Protein AF-A0A432ZY87-F1 (afdb_monomer_lite)

Secondary structure (DSSP, 8-state):
--HHHHHHHTTS--STTHHHHHHHHHHHHHHHHHHTT-HHHHHHHIIIIIGGGGGG-SSTTHHHHHHHTTT-SSGGGSGGGTT---HHHHHHHHHHHHHHHHHHHHTTS-------TTHHHHHHHHHHHHHHHT-S----S------

pLDDT: mean 89.43, std 11.27, range [55.34, 97.69]

Organism: NCBI:txid994334

Sequence (147 aa):
GDWPEVEKLCTKPLVKNHKSFLYAVYKQQYLEYVEHREVQKAFTFLNKRLKPLENLQPTPNEFKDLCYLLTAKSVHDAPSFKNWEGVQPAREKLVEQFQNMLDFESADKSGPVYVPPHRLLTLLRQAVAYQVELSRYHPRVAPVVST

Radius of gyration: 26.36 Å; chains: 1; bounding box: 53×36×77 Å

Structure (mmCIF, N/CA/C/O backbone):
data_AF-A0A432ZY87-F1
#
_entry.id   AF-A0A432ZY87-F1
#
loop_
_atom_site.group_PDB
_atom_site.id
_atom_site.type_symbol
_atom_site.label_atom_id
_atom_site.label_alt_id
_atom_site.label_comp_id
_atom_site.label_asym_id
_atom_site.label_entity_id
_atom_site.label_seq_id
_atom_site.pdbx_PDB_ins_code
_atom_site.Cartn_x
_atom_site.Cartn_y
_atom_site.Cartn_z
_atom_site.occupancy
_atom_site.B_iso_or_equiv
_atom_site.auth_seq_id
_atom_site.auth_comp_id
_atom_site.auth_asym_id
_atom_site.auth_atom_id
_atom_site.pdbx_PDB_model_num
ATOM 1 N N . GLY A 1 1 ? -6.418 -2.900 -6.952 1.00 81.44 1 GLY A N 1
ATOM 2 C CA . GLY A 1 1 ? -6.791 -3.787 -5.835 1.00 81.44 1 GLY A CA 1
ATOM 3 C C . GLY A 1 1 ? -6.378 -5.237 -6.036 1.00 81.44 1 GLY A C 1
ATOM 4 O O . GLY A 1 1 ? -6.842 -6.069 -5.272 1.00 81.44 1 GLY A O 1
ATOM 5 N N . ASP A 1 2 ? -5.516 -5.559 -7.009 1.00 92.81 2 ASP A N 1
ATOM 6 C CA . ASP A 1 2 ? -4.891 -6.885 -7.102 1.00 92.81 2 ASP A CA 1
ATOM 7 C C . ASP A 1 2 ? -3.730 -6.965 -6.096 1.00 92.81 2 ASP A C 1
ATOM 9 O O . ASP A 1 2 ? -2.563 -6.749 -6.421 1.00 92.81 2 ASP A O 1
ATOM 13 N N . TRP A 1 3 ? -4.080 -7.152 -4.822 1.00 93.75 3 TRP A N 1
ATOM 14 C CA . TRP A 1 3 ? -3.116 -7.183 -3.724 1.00 93.75 3 TRP A CA 1
ATOM 15 C C . TRP A 1 3 ? -2.063 -8.298 -3.835 1.00 93.75 3 TRP A C 1
ATOM 17 O O . TRP A 1 3 ? -0.913 -8.022 -3.493 1.00 93.75 3 TRP A O 1
ATOM 27 N N . PRO A 1 4 ? -2.382 -9.512 -4.333 1.00 93.69 4 PRO A N 1
ATOM 28 C CA . PRO A 1 4 ? -1.368 -10.527 -4.616 1.00 93.69 4 PRO A CA 1
ATOM 29 C C . PRO A 1 4 ? -0.280 -10.051 -5.583 1.00 93.69 4 PRO A C 1
ATOM 31 O O . PRO A 1 4 ? 0.899 -10.320 -5.356 1.00 93.69 4 PRO A O 1
ATOM 34 N N . GLU A 1 5 ? -0.642 -9.330 -6.647 1.00 93.38 5 GLU A N 1
ATOM 35 C CA . GLU A 1 5 ? 0.350 -8.795 -7.583 1.00 93.38 5 GLU A CA 1
ATOM 36 C C . GLU A 1 5 ? 1.167 -7.656 -6.960 1.00 93.38 5 GLU A C 1
ATOM 38 O O . GLU A 1 5 ? 2.392 -7.623 -7.089 1.00 93.38 5 GLU A O 1
ATOM 43 N N . VAL A 1 6 ? 0.516 -6.774 -6.192 1.00 92.06 6 VAL A N 1
ATOM 44 C CA . VAL A 1 6 ? 1.211 -5.724 -5.429 1.00 92.06 6 VAL A CA 1
ATOM 45 C C . VAL A 1 6 ? 2.229 -6.333 -4.462 1.00 92.06 6 VAL A C 1
ATOM 47 O O . VAL A 1 6 ? 3.358 -5.857 -4.391 1.00 92.06 6 VAL A O 1
ATOM 50 N N . GLU A 1 7 ? 1.886 -7.419 -3.766 1.00 91.00 7 GLU A N 1
ATOM 51 C CA . GLU A 1 7 ? 2.803 -8.091 -2.841 1.00 91.00 7 GLU A CA 1
ATOM 52 C C . GLU A 1 7 ? 4.056 -8.623 -3.550 1.00 91.00 7 GLU A C 1
ATOM 54 O O . GLU A 1 7 ? 5.164 -8.468 -3.029 1.00 91.00 7 GLU A O 1
ATOM 59 N N . LYS A 1 8 ? 3.915 -9.177 -4.762 1.00 92.31 8 LYS A N 1
ATOM 60 C CA . LYS A 1 8 ? 5.069 -9.600 -5.571 1.00 92.31 8 LYS A CA 1
ATOM 61 C C . LYS A 1 8 ? 5.958 -8.413 -5.930 1.00 92.31 8 LYS A C 1
ATOM 63 O O . LYS A 1 8 ? 7.180 -8.514 -5.805 1.00 92.31 8 LYS A O 1
ATOM 68 N N . LEU A 1 9 ? 5.369 -7.289 -6.335 1.00 88.44 9 LEU A N 1
ATOM 69 C CA . LEU A 1 9 ? 6.108 -6.067 -6.668 1.00 88.44 9 LEU A CA 1
ATOM 70 C C . LEU A 1 9 ? 6.830 -5.485 -5.442 1.00 88.44 9 LEU A C 1
ATOM 72 O O . LEU A 1 9 ? 7.977 -5.055 -5.548 1.00 88.44 9 LEU A O 1
ATOM 76 N N . CYS A 1 10 ? 6.205 -5.557 -4.265 1.00 89.06 10 CYS A N 1
ATOM 77 C CA . CYS A 1 10 ? 6.764 -5.107 -2.991 1.00 89.06 10 CYS A CA 1
ATOM 78 C C . CYS A 1 10 ? 7.990 -5.907 -2.515 1.00 89.06 10 CYS A C 1
ATOM 80 O O . CYS A 1 10 ? 8.660 -5.462 -1.588 1.00 89.06 10 CYS A O 1
ATOM 82 N N . THR A 1 11 ? 8.314 -7.058 -3.119 1.00 88.88 11 THR A N 1
ATOM 83 C CA . THR A 1 11 ? 9.525 -7.830 -2.761 1.00 88.88 11 THR A CA 1
ATOM 84 C C . THR A 1 11 ? 10.827 -7.131 -3.151 1.00 88.88 11 THR A C 1
ATOM 86 O O . THR A 1 11 ? 11.888 -7.468 -2.623 1.00 88.88 11 THR A O 1
ATOM 89 N N . LYS A 1 12 ? 10.764 -6.162 -4.071 1.00 87.75 12 LYS A N 1
ATOM 90 C CA . LYS A 1 12 ? 11.916 -5.394 -4.546 1.00 87.75 12 LYS A CA 1
ATOM 91 C C . LYS A 1 12 ? 11.729 -3.911 -4.217 1.00 87.75 12 LYS A C 1
ATOM 93 O O . LYS A 1 12 ? 10.606 -3.409 -4.272 1.00 87.75 12 LYS A O 1
ATOM 98 N N . PRO A 1 13 ? 12.814 -3.179 -3.917 1.00 85.75 13 PRO A N 1
ATOM 99 C CA . PRO A 1 13 ? 12.734 -1.739 -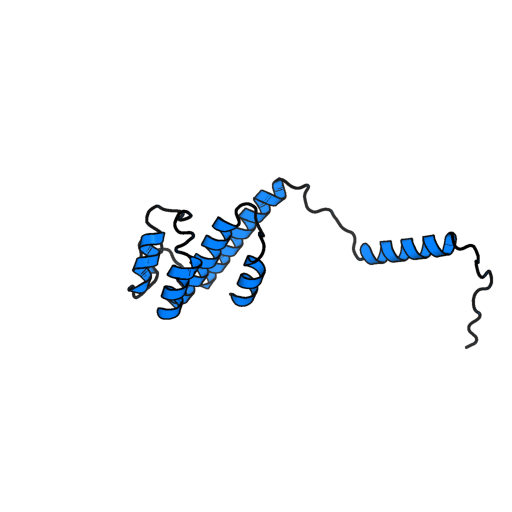3.736 1.00 85.75 13 PRO A CA 1
ATOM 100 C C . PRO A 1 13 ? 12.380 -1.065 -5.067 1.00 85.75 13 PRO A C 1
ATOM 102 O O . PRO A 1 13 ? 13.197 -1.016 -5.982 1.00 85.75 13 PRO A O 1
ATOM 105 N N . LEU A 1 14 ? 11.144 -0.571 -5.166 1.00 81.81 14 LEU A N 1
ATOM 106 C CA . LEU A 1 14 ? 10.642 0.180 -6.326 1.00 81.81 14 LEU A CA 1
ATOM 107 C C . LEU A 1 14 ? 10.995 1.669 -6.264 1.00 81.81 14 LEU A C 1
ATOM 109 O O . LEU A 1 14 ? 11.080 2.316 -7.300 1.00 81.81 14 LEU A O 1
ATOM 113 N N . VAL A 1 15 ? 11.186 2.181 -5.047 1.00 85.69 15 VAL A N 1
ATOM 114 C CA . VAL A 1 15 ? 11.496 3.579 -4.739 1.00 85.69 15 VAL A CA 1
ATOM 115 C C . VAL A 1 15 ? 12.584 3.642 -3.656 1.00 85.69 15 VAL A C 1
ATOM 117 O O . VAL A 1 15 ? 12.655 2.754 -2.802 1.00 85.69 15 VAL A O 1
ATOM 120 N N . LYS A 1 16 ? 13.419 4.686 -3.651 1.00 83.38 16 LYS A N 1
ATOM 121 C CA . LYS A 1 16 ? 14.433 5.045 -2.644 1.00 83.38 16 LYS A CA 1
ATOM 122 C C . LYS A 1 16 ? 13.864 4.925 -1.229 1.00 83.38 16 LYS A C 1
ATOM 124 O O . LYS A 1 16 ? 14.439 4.239 -0.386 1.00 83.38 16 LYS A O 1
ATOM 129 N N . ASN A 1 17 ? 12.688 5.509 -0.987 1.00 87.31 17 ASN A N 1
ATOM 130 C CA . ASN A 1 17 ? 11.984 5.434 0.297 1.00 87.31 17 ASN A CA 1
ATOM 131 C C . ASN A 1 17 ? 11.038 4.225 0.366 1.00 87.31 17 ASN A C 1
ATOM 133 O O . ASN A 1 17 ? 9.857 4.347 0.695 1.00 87.31 17 ASN A O 1
ATOM 137 N N . HIS A 1 18 ? 11.567 3.033 0.072 1.00 91.56 18 HIS A N 1
ATOM 138 C CA . HIS A 1 18 ? 10.776 1.806 -0.048 1.00 91.56 18 HIS A CA 1
ATOM 139 C C . HIS A 1 18 ? 9.916 1.504 1.188 1.00 91.56 18 HIS A C 1
ATOM 141 O O . HIS A 1 18 ? 8.770 1.091 1.049 1.00 91.56 18 HIS A O 1
ATOM 147 N N . LYS A 1 19 ? 10.419 1.749 2.406 1.00 93.19 19 LYS A N 1
ATOM 148 C CA . LYS A 1 19 ? 9.642 1.492 3.631 1.00 93.19 19 LYS A CA 1
ATOM 149 C C . LYS A 1 19 ? 8.413 2.401 3.758 1.00 93.19 19 LYS A C 1
ATOM 151 O O . LYS A 1 19 ? 7.366 1.928 4.188 1.00 93.19 19 LYS A O 1
ATOM 156 N N . SER A 1 20 ? 8.519 3.670 3.360 1.00 93.25 20 SER A N 1
ATOM 157 C CA . SER A 1 20 ? 7.386 4.609 3.361 1.00 93.25 20 SER A CA 1
ATOM 158 C C . SER A 1 20 ? 6.345 4.217 2.315 1.00 93.25 20 SER A C 1
ATOM 160 O O . SER A 1 20 ? 5.148 4.262 2.587 1.00 93.25 20 SER A O 1
ATOM 162 N N . PHE A 1 21 ? 6.801 3.750 1.149 1.00 93.88 21 PHE A N 1
ATOM 163 C CA . PHE A 1 21 ? 5.935 3.150 0.136 1.00 93.88 21 PHE A CA 1
ATOM 164 C C . PHE A 1 21 ? 5.191 1.923 0.682 1.00 93.88 21 PHE A C 1
ATOM 166 O O . PHE A 1 21 ? 3.966 1.863 0.596 1.00 93.88 21 PHE A O 1
ATOM 173 N N . LEU A 1 22 ? 5.902 0.983 1.318 1.00 95.38 22 LEU A N 1
ATOM 174 C CA . LEU A 1 22 ? 5.286 -0.196 1.935 1.00 95.38 22 LEU A CA 1
ATOM 175 C C . LEU A 1 22 ? 4.254 0.187 2.997 1.00 95.38 22 LEU A C 1
ATOM 177 O O . LEU A 1 22 ? 3.177 -0.400 3.029 1.00 95.38 22 LEU A O 1
ATOM 181 N N . TYR A 1 23 ? 4.551 1.179 3.839 1.00 96.44 23 TYR A N 1
ATOM 182 C CA . TYR A 1 23 ? 3.599 1.659 4.838 1.00 96.44 23 TYR A CA 1
ATOM 183 C C . TYR A 1 23 ? 2.303 2.162 4.189 1.00 96.44 23 TYR A C 1
ATOM 185 O O . TYR A 1 23 ? 1.221 1.774 4.620 1.00 96.44 23 TYR A O 1
ATOM 193 N N . ALA A 1 24 ? 2.396 2.958 3.119 1.00 95.69 24 ALA A N 1
ATOM 194 C CA . ALA A 1 24 ? 1.227 3.464 2.401 1.00 95.69 24 ALA A CA 1
ATOM 195 C C . ALA A 1 24 ? 0.402 2.337 1.746 1.00 95.69 24 ALA A C 1
ATOM 197 O O . ALA A 1 24 ? -0.818 2.296 1.918 1.00 95.69 24 ALA A O 1
ATOM 198 N N . VAL A 1 25 ? 1.061 1.377 1.078 1.00 95.69 25 VAL A N 1
ATOM 199 C CA . VAL A 1 25 ? 0.422 0.171 0.509 1.00 95.69 25 VAL A CA 1
ATOM 200 C C . VAL A 1 25 ? -0.317 -0.615 1.591 1.00 95.69 25 VAL A C 1
ATOM 202 O O . VAL A 1 25 ? -1.503 -0.922 1.460 1.00 95.69 25 VAL A O 1
ATOM 205 N N . TYR A 1 26 ? 0.379 -0.934 2.681 1.00 97.00 26 TYR A N 1
ATOM 206 C CA . TYR A 1 26 ? -0.171 -1.744 3.759 1.00 97.00 26 TYR A CA 1
ATOM 207 C C . TYR A 1 26 ? -1.291 -1.017 4.502 1.00 97.00 26 TYR A C 1
ATOM 209 O O . TYR A 1 26 ? -2.268 -1.651 4.895 1.00 97.00 26 TYR A O 1
ATOM 217 N N . LYS A 1 27 ? -1.196 0.306 4.656 1.00 97.00 27 LYS A N 1
ATOM 218 C CA . LYS A 1 27 ? -2.263 1.111 5.251 1.00 97.00 27 LYS A CA 1
ATOM 219 C C . LYS A 1 27 ? -3.528 1.026 4.408 1.00 97.00 27 LYS A C 1
ATOM 221 O O . LYS A 1 27 ? -4.586 0.733 4.955 1.00 97.00 27 LYS A O 1
ATOM 226 N N . GLN A 1 28 ? -3.416 1.209 3.093 1.00 97.38 28 GLN A N 1
ATOM 227 C CA . GLN A 1 28 ? -4.561 1.091 2.194 1.00 97.38 28 GLN A CA 1
ATOM 228 C C . GLN A 1 28 ? -5.201 -0.297 2.289 1.00 97.38 28 GLN A C 1
ATOM 230 O O . GLN A 1 28 ? -6.401 -0.402 2.521 1.00 97.38 28 GLN A O 1
ATOM 235 N N . GLN A 1 29 ? -4.408 -1.366 2.174 1.00 97.25 29 GLN A N 1
ATOM 236 C CA . GLN A 1 29 ? -4.929 -2.732 2.248 1.00 97.25 29 GLN A CA 1
ATOM 237 C C . GLN A 1 29 ? -5.585 -3.034 3.606 1.00 97.25 29 GLN A C 1
ATOM 239 O O . GLN A 1 29 ? -6.613 -3.706 3.664 1.00 97.25 29 GLN A O 1
ATOM 244 N N . TYR A 1 30 ? -5.026 -2.512 4.701 1.00 97.56 30 TYR A N 1
ATOM 245 C CA . TYR A 1 30 ? -5.620 -2.622 6.030 1.00 97.56 30 TYR A CA 1
ATOM 246 C C . TYR A 1 30 ? -6.982 -1.927 6.124 1.00 97.56 30 TYR A C 1
ATOM 248 O O . TYR A 1 30 ? -7.934 -2.535 6.609 1.00 97.56 30 TYR A O 1
ATOM 256 N N . LEU A 1 31 ? -7.093 -0.685 5.641 1.00 97.38 31 LEU A N 1
ATOM 257 C CA . LEU A 1 31 ? -8.356 0.059 5.653 1.00 97.38 31 LEU A CA 1
ATOM 258 C C . LEU A 1 31 ? -9.428 -0.647 4.815 1.00 97.38 31 LEU A C 1
ATOM 260 O O . LEU A 1 31 ? -10.586 -0.686 5.216 1.00 97.38 31 LEU A O 1
ATOM 264 N N . GLU A 1 32 ? -9.042 -1.301 3.717 1.00 97.19 32 GLU A N 1
ATOM 265 C CA . GLU A 1 32 ? -9.956 -2.151 2.950 1.00 97.19 32 GLU A CA 1
ATOM 266 C C . GLU A 1 32 ? -10.410 -3.389 3.736 1.00 97.19 32 GLU A C 1
ATOM 268 O O . GLU A 1 32 ? -11.576 -3.763 3.644 1.00 97.19 32 GLU A O 1
ATOM 273 N N . TYR A 1 33 ? -9.548 -4.025 4.538 1.00 97.06 33 TYR A N 1
ATOM 274 C CA . TYR A 1 33 ? -9.995 -5.111 5.421 1.00 97.06 33 TYR A CA 1
ATOM 275 C C . TYR A 1 33 ? -10.994 -4.623 6.475 1.00 97.06 33 TYR A C 1
ATOM 277 O O . TYR A 1 33 ? -11.958 -5.332 6.766 1.00 97.06 33 TYR A O 1
ATOM 285 N N . VAL A 1 34 ? -10.789 -3.424 7.030 1.00 96.75 34 VAL A N 1
ATOM 286 C CA . VAL A 1 34 ? -11.723 -2.809 7.987 1.00 96.75 34 VAL A CA 1
ATOM 287 C C . VAL A 1 34 ? -13.067 -2.505 7.314 1.00 96.75 34 VAL A C 1
ATOM 289 O O . VAL A 1 34 ? -14.104 -2.901 7.842 1.00 96.75 34 VAL A O 1
ATOM 292 N N . GLU A 1 35 ? -13.058 -1.894 6.126 1.00 95.56 35 GLU A N 1
ATOM 293 C CA . GLU A 1 35 ? -14.262 -1.574 5.341 1.00 95.56 35 GLU A CA 1
ATOM 294 C C . GLU A 1 35 ? -15.104 -2.828 5.041 1.00 95.56 35 GLU A C 1
ATOM 296 O O . GLU A 1 35 ? -16.317 -2.848 5.248 1.00 95.56 35 GLU A O 1
ATOM 301 N N . HIS A 1 36 ? -14.454 -3.923 4.632 1.00 95.75 36 HIS A N 1
ATOM 302 C CA . HIS A 1 36 ? -15.120 -5.199 4.348 1.00 95.75 36 HIS A CA 1
ATOM 303 C C . HIS A 1 36 ? -15.435 -6.030 5.605 1.00 95.75 36 HIS A C 1
ATOM 305 O O . HIS A 1 36 ? -15.906 -7.162 5.491 1.00 95.75 36 HIS A O 1
ATOM 311 N N . ARG A 1 37 ? -15.192 -5.493 6.809 1.00 95.69 37 ARG A N 1
ATOM 312 C CA . ARG A 1 37 ? -15.412 -6.163 8.105 1.00 95.69 37 ARG A CA 1
ATOM 313 C C . ARG A 1 37 ? -14.614 -7.459 8.285 1.00 95.69 37 ARG A C 1
ATOM 315 O O . ARG A 1 37 ? -14.990 -8.334 9.064 1.00 95.69 37 ARG A O 1
ATOM 322 N N . GLU A 1 38 ? -13.467 -7.573 7.624 1.00 96.38 38 GLU A N 1
ATOM 323 C CA . GLU A 1 38 ? -12.554 -8.713 7.726 1.00 96.38 38 GLU A CA 1
ATOM 324 C C . GLU A 1 38 ? -11.585 -8.554 8.916 1.00 96.38 38 GLU A C 1
ATOM 326 O O . GLU A 1 38 ? -10.361 -8.601 8.768 1.00 96.38 38 GLU A O 1
ATOM 331 N N . VAL A 1 39 ? -12.129 -8.377 10.126 1.00 94.38 39 VAL A N 1
ATOM 332 C CA . VAL A 1 39 ? -11.374 -7.979 11.335 1.00 94.38 39 VAL A CA 1
ATOM 333 C C . VAL A 1 39 ? -10.203 -8.919 11.652 1.00 94.38 39 VAL A C 1
ATOM 335 O O . VAL A 1 39 ? -9.122 -8.460 12.011 1.00 94.38 39 VAL A O 1
ATOM 338 N N . GLN A 1 40 ? -10.361 -10.233 11.464 1.00 96.06 40 GLN A N 1
ATOM 339 C CA . GLN A 1 40 ? -9.286 -11.196 11.739 1.00 96.06 40 GLN A CA 1
ATOM 340 C C . GLN A 1 40 ? -8.087 -11.031 10.788 1.00 96.06 40 GLN A C 1
ATOM 342 O O . GLN A 1 40 ? -6.924 -11.149 11.203 1.00 96.06 40 GLN A O 1
ATOM 347 N N . LYS A 1 41 ? -8.359 -10.743 9.507 1.00 96.75 41 LYS A N 1
ATOM 348 C CA . LYS A 1 41 ? -7.313 -10.437 8.525 1.00 96.75 41 LYS A CA 1
ATOM 349 C C . LYS A 1 41 ? -6.676 -9.095 8.857 1.00 96.75 41 LYS A C 1
ATOM 351 O O . LYS A 1 41 ? -5.453 -9.037 8.928 1.00 96.75 41 LYS A O 1
ATOM 356 N N . ALA A 1 42 ? -7.483 -8.074 9.161 1.00 97.38 42 ALA A N 1
ATOM 357 C CA . ALA A 1 42 ? -7.012 -6.756 9.578 1.00 97.38 42 ALA A CA 1
ATOM 358 C C . ALA A 1 42 ? -6.067 -6.846 10.791 1.00 97.38 42 ALA A C 1
ATOM 360 O O . ALA A 1 42 ? -4.953 -6.334 10.735 1.00 97.38 42 ALA A O 1
ATOM 361 N N . PHE A 1 43 ? -6.446 -7.581 11.842 1.00 97.69 43 PHE A N 1
ATOM 362 C CA . PHE A 1 43 ? -5.623 -7.805 13.036 1.00 97.69 43 PHE A CA 1
ATOM 363 C C . PHE A 1 43 ? -4.279 -8.458 12.702 1.00 97.69 43 PHE A C 1
ATOM 365 O O . PHE A 1 43 ? -3.217 -8.000 13.134 1.00 97.69 43 PHE A O 1
ATOM 372 N N . THR A 1 44 ? -4.311 -9.534 11.914 1.00 97.69 44 THR A N 1
ATOM 373 C CA . THR A 1 44 ? -3.093 -10.246 11.508 1.00 97.69 44 THR A CA 1
ATOM 374 C C . THR A 1 44 ? -2.191 -9.339 10.674 1.00 97.69 44 THR A C 1
ATOM 376 O O . THR A 1 44 ? -0.974 -9.319 10.862 1.00 97.69 44 THR A O 1
ATOM 379 N N . PHE A 1 45 ? -2.790 -8.568 9.770 1.00 97.06 45 PHE A N 1
ATOM 380 C CA . PHE A 1 45 ? -2.094 -7.675 8.859 1.00 97.06 45 PHE A CA 1
ATOM 381 C C . PHE A 1 45 ? -1.463 -6.486 9.593 1.00 97.06 45 PHE A C 1
ATOM 383 O O . PHE A 1 45 ? -0.287 -6.190 9.380 1.00 97.06 45 PHE A O 1
ATOM 390 N N . LEU A 1 46 ? -2.191 -5.876 10.532 1.00 97.56 46 LEU A N 1
ATOM 391 C CA . LEU A 1 46 ? -1.695 -4.803 11.388 1.00 97.56 46 LEU A CA 1
ATOM 392 C C . LEU A 1 46 ? -0.438 -5.245 12.146 1.00 97.56 46 LEU A C 1
ATOM 394 O O . LEU A 1 46 ? 0.594 -4.584 12.070 1.00 97.56 46 LEU A O 1
ATOM 398 N N . ASN A 1 47 ? -0.492 -6.399 12.814 1.00 96.88 47 ASN A N 1
ATOM 399 C CA . ASN A 1 47 ? 0.622 -6.895 13.624 1.00 96.88 47 ASN A CA 1
ATOM 400 C C . ASN A 1 47 ? 1.825 -7.350 12.786 1.00 96.88 47 ASN A C 1
ATOM 402 O O . ASN A 1 47 ? 2.966 -7.095 13.162 1.00 96.88 47 ASN A O 1
ATOM 406 N N . LYS A 1 48 ? 1.592 -8.029 11.655 1.00 96.75 48 LYS A N 1
ATOM 407 C CA . LYS A 1 48 ? 2.683 -8.604 10.850 1.00 96.75 48 LYS A CA 1
ATOM 408 C C . LYS A 1 48 ? 3.311 -7.620 9.863 1.00 96.75 48 LYS A C 1
ATOM 410 O O . LYS A 1 48 ? 4.476 -7.797 9.520 1.00 96.75 48 LYS A O 1
ATOM 415 N N . ARG A 1 49 ? 2.556 -6.637 9.359 1.00 95.62 49 ARG A N 1
ATOM 416 C CA . ARG A 1 49 ? 2.994 -5.750 8.263 1.00 95.62 49 ARG A CA 1
ATOM 417 C C . ARG A 1 49 ? 3.120 -4.292 8.686 1.00 95.62 49 ARG A C 1
ATOM 419 O O . ARG A 1 49 ? 4.139 -3.677 8.392 1.00 95.62 49 ARG A O 1
ATOM 426 N N . LEU A 1 50 ? 2.124 -3.746 9.387 1.00 96.75 50 LEU A N 1
ATOM 427 C CA . LEU A 1 50 ? 2.102 -2.321 9.745 1.00 96.75 50 LEU A CA 1
ATOM 428 C C . LEU A 1 50 ? 2.883 -2.002 11.025 1.00 96.75 50 LEU A C 1
ATOM 430 O O . LEU A 1 50 ? 3.599 -1.007 11.050 1.00 96.75 50 LEU A O 1
ATOM 434 N N . LYS A 1 51 ? 2.804 -2.840 12.067 1.00 96.31 51 LYS A N 1
ATOM 435 C CA . LYS A 1 51 ? 3.489 -2.617 13.354 1.00 96.31 51 LYS A CA 1
ATOM 436 C C . LYS A 1 51 ? 5.010 -2.431 13.216 1.00 96.31 51 LYS A C 1
ATOM 438 O O . LYS A 1 51 ? 5.523 -1.486 13.807 1.00 96.31 51 LYS A O 1
ATOM 443 N N . PRO A 1 52 ? 5.742 -3.214 12.393 1.00 96.56 52 PRO A N 1
ATOM 444 C CA . PRO A 1 52 ? 7.170 -2.971 12.151 1.00 96.56 52 PRO A CA 1
ATOM 445 C C . PRO A 1 52 ? 7.489 -1.621 11.485 1.00 96.56 52 PRO A C 1
ATOM 447 O O . PRO A 1 52 ? 8.645 -1.203 11.462 1.00 96.56 52 PRO A O 1
ATOM 450 N N . LEU A 1 53 ? 6.483 -0.961 10.907 1.00 96.44 53 LEU A N 1
ATOM 451 C CA . LEU A 1 53 ? 6.593 0.292 10.165 1.00 96.44 53 LEU A CA 1
ATOM 452 C C . LEU A 1 53 ? 5.915 1.466 10.892 1.00 96.44 53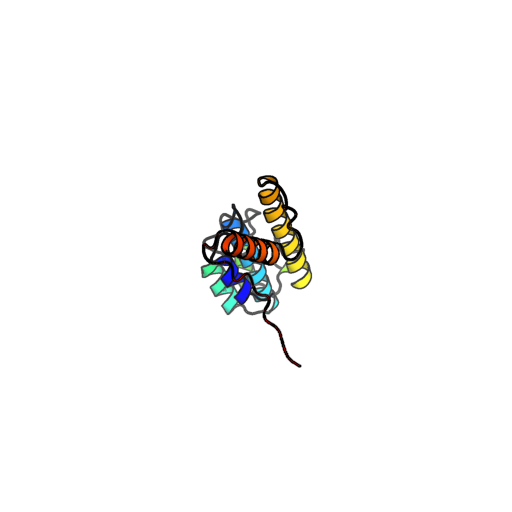 LEU A C 1
ATOM 454 O O . LEU A 1 53 ? 5.768 2.530 10.301 1.00 96.44 53 LEU A O 1
ATOM 458 N N . GLU A 1 54 ? 5.514 1.311 12.159 1.00 95.00 54 GLU A N 1
ATOM 459 C CA . GLU A 1 54 ? 4.708 2.312 12.879 1.00 95.00 54 GLU A CA 1
ATOM 460 C C . GLU A 1 54 ? 5.365 3.696 12.977 1.00 95.00 54 GLU A C 1
ATOM 462 O O . GLU A 1 54 ? 4.680 4.714 12.942 1.00 95.00 54 GLU A O 1
ATOM 467 N N . ASN A 1 55 ? 6.699 3.746 13.006 1.00 94.50 55 ASN A N 1
ATOM 468 C CA . ASN A 1 55 ? 7.470 4.991 13.054 1.00 94.50 55 ASN A CA 1
ATOM 469 C C . ASN A 1 55 ? 7.346 5.837 11.773 1.00 94.50 55 ASN A C 1
ATOM 471 O O . ASN A 1 55 ? 7.794 6.979 11.755 1.00 94.50 55 ASN A O 1
ATOM 475 N N . LEU A 1 56 ? 6.773 5.279 10.702 1.00 94.94 56 LEU A N 1
ATOM 476 C CA . LEU A 1 56 ? 6.540 5.961 9.425 1.00 94.94 56 LEU A CA 1
ATOM 477 C C . LEU A 1 56 ? 5.161 6.624 9.353 1.00 94.94 56 LEU A C 1
ATOM 479 O O . LEU A 1 56 ? 4.774 7.103 8.287 1.00 94.94 56 LEU A O 1
ATOM 483 N N . GLN A 1 57 ? 4.419 6.644 10.464 1.00 92.94 57 GLN A N 1
ATOM 484 C CA . GLN A 1 57 ? 3.138 7.329 10.530 1.00 92.94 57 GLN A CA 1
ATOM 485 C C . GLN A 1 57 ? 3.280 8.823 10.152 1.00 92.94 57 GLN A C 1
ATOM 487 O O . GLN A 1 57 ? 4.157 9.508 10.683 1.00 92.94 57 GLN A O 1
ATOM 492 N N . PRO A 1 58 ? 2.421 9.358 9.265 1.00 89.62 58 PRO A N 1
ATOM 493 C CA . PRO A 1 58 ? 2.426 10.769 8.881 1.00 89.62 58 PRO A CA 1
ATOM 494 C C . PRO A 1 58 ? 2.058 11.706 10.031 1.00 89.62 58 PRO A C 1
ATOM 496 O O . PRO A 1 58 ? 2.532 12.838 10.086 1.00 89.62 58 PRO A O 1
ATOM 499 N N . THR A 1 59 ? 1.193 11.248 10.940 1.00 91.00 59 THR A N 1
ATOM 500 C CA . THR A 1 59 ? 0.771 12.015 12.114 1.00 91.00 59 THR A CA 1
ATOM 501 C C . THR A 1 59 ? 1.009 11.209 13.392 1.00 91.00 59 THR A C 1
ATOM 503 O O . THR A 1 59 ? 0.925 9.982 13.351 1.00 91.00 59 THR A O 1
ATOM 506 N N . PRO A 1 60 ? 1.275 11.856 14.545 1.00 89.25 60 PRO A N 1
ATOM 507 C CA . PRO A 1 60 ? 1.658 11.163 15.782 1.00 89.25 60 PRO A CA 1
ATOM 508 C C . PRO A 1 60 ? 0.648 10.134 16.317 1.00 89.25 60 PRO A C 1
ATOM 510 O O . PRO A 1 60 ? 1.025 9.278 17.115 1.00 89.25 60 PRO A O 1
ATOM 513 N N . ASN A 1 61 ? -0.621 10.228 15.908 1.00 93.75 61 ASN A N 1
ATOM 514 C CA . ASN A 1 61 ? -1.703 9.364 16.381 1.00 93.75 61 ASN A CA 1
ATOM 515 C C . ASN A 1 61 ? -2.251 8.417 15.304 1.00 93.75 61 ASN A C 1
ATOM 517 O O . ASN A 1 61 ? -3.110 7.599 15.629 1.00 93.75 61 ASN A O 1
ATOM 521 N N . GLU A 1 62 ? -1.767 8.472 14.058 1.00 95.44 62 GLU A N 1
ATOM 522 C CA . GLU A 1 62 ? -2.341 7.666 12.970 1.00 95.44 62 GLU A CA 1
ATOM 523 C C . GLU A 1 62 ? -2.252 6.169 13.284 1.00 95.44 62 GLU A C 1
ATOM 525 O O . GLU A 1 62 ? -3.226 5.441 13.108 1.00 95.44 62 GLU A O 1
ATOM 530 N N . PHE A 1 63 ? -1.124 5.690 13.819 1.00 96.50 63 PHE A N 1
ATOM 531 C CA . PHE A 1 63 ? -0.986 4.271 14.143 1.00 96.50 63 PHE A CA 1
ATOM 532 C C . PHE A 1 63 ? -1.876 3.840 15.317 1.00 96.50 63 PHE A C 1
ATOM 534 O O . PHE A 1 63 ? -2.430 2.741 15.316 1.00 96.50 63 PHE A O 1
ATOM 541 N N . LYS A 1 64 ? -2.068 4.716 16.309 1.00 96.62 64 LYS A N 1
ATOM 542 C CA . LYS A 1 64 ? -3.013 4.470 17.408 1.00 96.62 64 LYS A CA 1
ATOM 543 C C . LYS A 1 64 ? -4.444 4.360 16.876 1.00 96.62 64 LYS A C 1
ATOM 545 O O . LYS A 1 64 ? -5.179 3.465 17.291 1.00 96.62 64 LYS A O 1
ATOM 550 N N . ASP A 1 65 ? -4.807 5.227 15.940 1.00 97.38 65 ASP A N 1
ATOM 551 C CA . ASP A 1 65 ? -6.106 5.216 15.276 1.00 97.38 65 ASP A CA 1
ATOM 552 C C . ASP A 1 65 ? -6.285 3.955 14.415 1.00 97.38 65 ASP A C 1
ATOM 554 O O . ASP A 1 65 ? -7.345 3.336 14.457 1.00 97.38 65 ASP A O 1
ATOM 558 N N . LEU A 1 66 ? -5.234 3.487 13.728 1.00 97.25 66 LEU A N 1
ATOM 559 C CA . LEU A 1 66 ? -5.245 2.189 13.041 1.00 97.25 66 LEU A CA 1
ATOM 560 C C . LEU A 1 66 ? -5.532 1.039 14.015 1.00 97.25 66 LEU A C 1
ATOM 562 O O . LEU A 1 66 ? -6.362 0.189 13.708 1.00 97.25 66 LEU A O 1
ATOM 566 N N . CYS A 1 67 ? -4.912 1.019 15.199 1.00 97.31 67 CYS A N 1
ATOM 567 C CA . CYS A 1 67 ? -5.209 0.019 16.230 1.00 97.31 67 CYS A CA 1
ATOM 568 C C . CYS A 1 67 ? -6.663 0.100 16.724 1.00 97.31 67 CYS A C 1
ATOM 570 O O . CYS A 1 67 ? -7.297 -0.935 16.920 1.00 97.31 67 CYS A O 1
ATOM 572 N N . TYR A 1 68 ? -7.195 1.312 16.915 1.00 97.50 68 TYR A N 1
ATOM 573 C CA . TYR A 1 68 ? -8.582 1.530 17.336 1.00 97.50 68 TYR A CA 1
ATOM 574 C C . TYR A 1 68 ? -9.593 0.982 16.318 1.00 97.50 68 TYR A C 1
ATOM 576 O O . TYR A 1 68 ? -10.603 0.398 16.707 1.00 97.50 68 TYR A O 1
ATOM 584 N N . LEU A 1 69 ? -9.290 1.069 15.019 1.00 97.25 69 LEU A N 1
ATOM 585 C CA . LEU A 1 69 ? -10.171 0.569 13.961 1.00 97.25 69 LEU A CA 1
ATOM 586 C C . LEU A 1 69 ? -10.476 -0.937 14.029 1.00 97.25 69 LEU A C 1
ATOM 588 O O . LEU A 1 69 ? -11.464 -1.372 13.447 1.00 97.25 69 LEU A O 1
ATOM 592 N N . LEU A 1 70 ? -9.697 -1.734 14.769 1.00 96.56 70 LEU A N 1
ATOM 593 C CA . LEU A 1 70 ? -9.999 -3.154 14.990 1.00 96.56 70 LEU A CA 1
ATOM 594 C C . LEU A 1 70 ? -11.288 -3.389 15.788 1.00 96.56 70 LEU A C 1
ATOM 596 O O . LEU A 1 70 ? -11.862 -4.474 15.711 1.00 96.56 70 LEU A O 1
ATOM 600 N N . THR A 1 71 ? -11.719 -2.403 16.577 1.00 95.12 71 THR A N 1
ATOM 601 C CA . THR A 1 71 ? -12.943 -2.470 17.389 1.00 95.12 71 THR A CA 1
ATOM 602 C C . THR A 1 71 ? -14.015 -1.480 16.932 1.00 95.12 71 THR A C 1
ATOM 604 O O . THR A 1 71 ? -15.138 -1.518 17.440 1.00 95.12 71 THR A O 1
ATOM 607 N N . ALA A 1 72 ? -13.692 -0.613 15.970 1.00 93.75 72 ALA A N 1
ATOM 608 C CA . ALA A 1 72 ? -14.616 0.344 15.378 1.00 93.75 72 ALA A CA 1
ATOM 609 C C . ALA A 1 72 ? -15.649 -0.334 14.463 1.00 93.75 72 ALA A C 1
ATOM 611 O O . ALA A 1 72 ? -15.438 -1.435 13.950 1.00 93.75 72 ALA A O 1
ATOM 612 N N . LYS A 1 73 ? -16.781 0.341 14.229 1.00 91.00 73 LYS A N 1
ATOM 613 C CA . LYS A 1 73 ? -17.805 -0.121 13.273 1.00 91.00 73 LYS A CA 1
ATOM 614 C C . LYS A 1 73 ? -17.560 0.424 11.870 1.00 91.00 73 LYS A C 1
ATOM 616 O O . LYS A 1 73 ? -18.072 -0.147 10.907 1.00 91.00 73 LYS A O 1
ATOM 621 N N . SER A 1 74 ? -16.839 1.537 11.781 1.00 93.00 74 SER A N 1
ATOM 622 C CA . SER A 1 74 ? -16.569 2.270 10.555 1.00 93.00 74 SER A CA 1
ATOM 623 C C . SER A 1 74 ? -15.161 2.856 10.574 1.00 93.00 74 SER A C 1
ATOM 625 O O . SER A 1 74 ? -14.657 3.251 11.625 1.00 93.00 74 SER A O 1
ATOM 627 N N . VAL A 1 75 ? -14.549 2.986 9.394 1.00 94.69 75 VAL A N 1
ATOM 628 C CA . VAL A 1 75 ? -13.264 3.685 9.221 1.00 94.69 75 VAL A CA 1
ATOM 629 C C . VAL A 1 75 ? -13.348 5.135 9.722 1.00 94.69 75 VAL A C 1
ATOM 631 O O . VAL A 1 75 ? -12.392 5.660 10.288 1.00 94.69 75 VAL A O 1
ATOM 634 N N . HIS A 1 76 ? -14.519 5.762 9.596 1.00 95.69 76 HIS A N 1
ATOM 635 C CA . HIS A 1 76 ? -14.759 7.142 10.023 1.00 95.69 76 HIS A CA 1
ATOM 636 C C . HIS A 1 76 ? -14.777 7.351 11.542 1.00 95.69 76 HIS A C 1
ATOM 638 O O . HIS A 1 76 ? -14.714 8.496 11.991 1.00 95.69 76 HIS A O 1
ATOM 644 N N . ASP A 1 77 ? -14.873 6.277 12.333 1.00 94.44 77 ASP A N 1
ATOM 645 C CA . ASP A 1 77 ? -14.887 6.374 13.798 1.00 94.44 77 ASP A CA 1
ATOM 646 C C . ASP A 1 77 ? -13.522 6.846 14.334 1.00 94.44 77 ASP A C 1
ATOM 648 O O . ASP A 1 77 ? -13.427 7.395 15.432 1.00 94.44 77 ASP A O 1
ATOM 652 N N . ALA A 1 78 ? -12.453 6.653 13.556 1.00 95.44 78 ALA A N 1
ATOM 653 C CA . ALA A 1 78 ? -11.110 7.097 13.886 1.00 95.44 78 ALA A CA 1
ATOM 654 C C . ALA A 1 78 ? -10.844 8.536 13.384 1.00 95.44 78 ALA A C 1
ATOM 656 O O . ALA A 1 78 ? -11.003 8.805 12.188 1.00 95.44 78 ALA A O 1
ATOM 657 N N . PRO A 1 79 ? -10.361 9.461 14.240 1.00 94.38 79 PRO A N 1
ATOM 658 C CA . PRO A 1 79 ? -10.114 10.856 13.862 1.00 94.38 79 PRO A CA 1
ATOM 659 C C . PRO A 1 79 ? -9.204 11.030 12.640 1.00 94.38 79 PRO A C 1
ATOM 661 O O . PRO A 1 79 ? -9.515 11.841 11.765 1.00 94.38 79 PRO A O 1
ATOM 664 N N . SER A 1 80 ? -8.125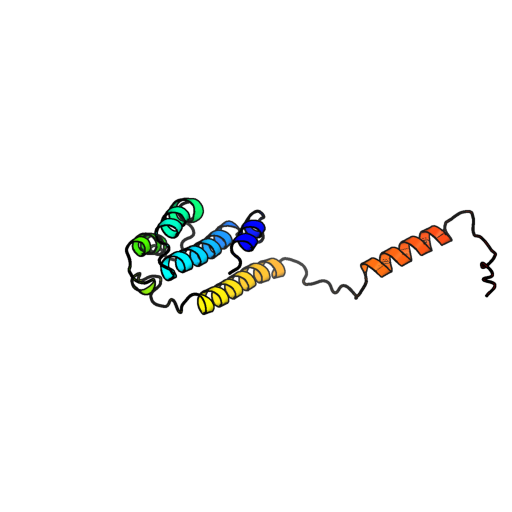 10.244 12.539 1.00 94.69 80 SER A N 1
ATOM 665 C CA . SER A 1 80 ? -7.184 10.299 11.407 1.00 94.69 80 SER A CA 1
ATOM 666 C C . SER A 1 80 ? -7.809 9.913 10.061 1.00 94.69 80 SER A C 1
ATOM 668 O O . SER A 1 80 ? -7.281 10.283 9.015 1.00 94.69 80 SER A O 1
ATOM 670 N N . PHE A 1 81 ? -8.939 9.200 10.068 1.00 95.12 81 PHE A N 1
ATOM 671 C CA . PHE A 1 81 ? -9.585 8.661 8.867 1.00 95.12 81 PHE A CA 1
ATOM 672 C C . PHE A 1 81 ? -11.007 9.197 8.659 1.00 95.12 81 PHE A C 1
ATOM 674 O O . PHE A 1 81 ? -11.758 8.679 7.837 1.00 95.12 81 PHE A O 1
ATOM 681 N N . LYS A 1 82 ? -11.377 10.287 9.344 1.00 94.00 82 LYS A N 1
ATOM 682 C CA . LYS A 1 82 ? -12.712 10.897 9.241 1.00 94.00 82 LYS A CA 1
ATOM 683 C C . LYS A 1 82 ? -13.101 11.268 7.801 1.00 94.00 82 LYS A C 1
ATOM 685 O O . LYS A 1 82 ? -14.264 11.122 7.434 1.00 94.00 82 LYS A O 1
ATOM 690 N N . ASN A 1 83 ? -12.126 11.694 6.996 1.00 93.38 83 ASN A N 1
ATOM 691 C CA . ASN A 1 83 ? -12.300 12.097 5.593 1.00 93.38 83 ASN A CA 1
ATOM 692 C C . ASN A 1 83 ? -12.070 10.943 4.598 1.00 93.38 83 ASN A C 1
ATOM 694 O O . ASN A 1 83 ? -11.773 11.184 3.430 1.00 93.38 83 ASN A O 1
ATOM 698 N N . TRP A 1 84 ? -12.119 9.691 5.054 1.00 94.62 84 TRP A N 1
ATOM 699 C CA . TRP A 1 84 ? -12.064 8.532 4.172 1.00 94.62 84 TRP A CA 1
ATOM 700 C C . TRP A 1 84 ? -13.264 8.541 3.221 1.00 94.62 84 TRP A C 1
ATOM 702 O O . TRP A 1 84 ? -14.396 8.627 3.661 1.00 94.62 84 TRP A O 1
ATOM 712 N N . GLU A 1 85 ? -13.051 8.462 1.913 1.00 95.31 85 GLU A N 1
ATOM 713 C CA . GLU A 1 85 ? -14.141 8.544 0.919 1.00 95.31 85 GLU A CA 1
ATOM 714 C C . GLU A 1 85 ? -14.529 7.163 0.368 1.00 95.31 85 GLU A C 1
ATOM 716 O O . GLU A 1 85 ? -15.221 7.046 -0.643 1.00 95.31 85 GLU A O 1
ATOM 721 N N . GLY A 1 86 ? -14.063 6.099 1.023 1.00 95.31 86 GLY A N 1
ATOM 722 C CA . GLY A 1 86 ? -14.219 4.727 0.568 1.00 95.31 86 GLY A CA 1
ATOM 723 C C . GLY A 1 86 ? -13.023 4.214 -0.235 1.00 95.31 86 GLY A C 1
ATOM 724 O O . GLY A 1 86 ? -12.044 4.911 -0.508 1.00 95.31 86 GLY A O 1
ATOM 725 N N . VAL A 1 87 ? -13.123 2.943 -0.622 1.00 96.25 87 VAL A N 1
ATOM 726 C CA . VAL A 1 87 ? -12.025 2.158 -1.205 1.00 96.25 87 VAL A CA 1
ATOM 727 C C . VAL A 1 87 ? -11.506 2.752 -2.516 1.00 96.25 87 VAL A C 1
ATOM 729 O O . VAL A 1 87 ? -10.297 2.869 -2.700 1.00 96.25 87 VAL A O 1
ATOM 732 N N . GLN A 1 88 ? -12.400 3.110 -3.441 1.00 96.50 88 GLN A N 1
ATOM 733 C CA . GLN A 1 88 ? -12.005 3.526 -4.787 1.00 96.50 88 GLN A CA 1
ATOM 734 C C . GLN A 1 88 ? -11.287 4.892 -4.799 1.00 96.50 88 GLN A C 1
ATOM 736 O O . GLN A 1 88 ? -10.152 4.927 -5.279 1.00 96.50 88 GLN A O 1
ATOM 741 N N . PRO A 1 89 ? -11.834 5.972 -4.203 1.00 97.12 89 PRO A N 1
ATOM 742 C CA . PRO A 1 89 ? -11.123 7.253 -4.135 1.00 97.12 89 PRO A CA 1
ATOM 743 C C . PRO A 1 89 ? -9.797 7.153 -3.372 1.00 97.12 89 PRO A C 1
ATOM 745 O O . PRO A 1 89 ? -8.806 7.785 -3.735 1.00 97.12 89 PRO A O 1
ATOM 748 N N . ALA A 1 90 ? -9.740 6.321 -2.328 1.00 96.56 90 ALA A N 1
ATOM 749 C CA . ALA A 1 90 ? -8.510 6.103 -1.578 1.00 96.56 90 ALA A CA 1
ATOM 750 C C . ALA A 1 90 ? -7.417 5.413 -2.411 1.00 96.56 90 ALA A C 1
ATOM 752 O O . ALA A 1 90 ? -6.247 5.784 -2.319 1.00 96.56 90 ALA A O 1
ATOM 753 N N . ARG A 1 91 ? -7.785 4.455 -3.275 1.00 96.94 91 ARG A N 1
ATOM 754 C CA . ARG A 1 91 ? -6.850 3.837 -4.229 1.00 96.94 91 ARG A CA 1
ATOM 755 C C . ARG A 1 91 ? -6.330 4.842 -5.252 1.00 96.94 91 ARG A C 1
ATOM 757 O O . ARG A 1 91 ? -5.147 4.805 -5.564 1.00 96.94 91 ARG A O 1
ATOM 764 N N . GLU A 1 92 ? -7.183 5.726 -5.757 1.00 97.00 92 GLU A N 1
ATOM 765 C CA . GLU A 1 92 ? -6.784 6.771 -6.711 1.00 97.00 92 GLU A CA 1
ATOM 766 C C . GLU A 1 92 ? -5.787 7.747 -6.073 1.00 97.00 92 GLU A C 1
ATOM 768 O O . GLU A 1 92 ? -4.703 7.956 -6.619 1.00 97.00 92 GLU A O 1
ATOM 773 N N . LYS A 1 93 ? -6.080 8.223 -4.855 1.00 96.31 93 LYS A N 1
ATOM 774 C CA . LYS A 1 93 ? -5.159 9.048 -4.052 1.00 96.31 93 LYS A CA 1
ATOM 775 C C . LYS A 1 93 ? -3.828 8.338 -3.779 1.00 96.31 93 LYS A C 1
ATOM 777 O O . LYS A 1 93 ? -2.772 8.966 -3.809 1.00 96.31 93 LYS A O 1
ATOM 782 N N . LEU A 1 94 ? -3.853 7.025 -3.535 1.00 95.25 94 LEU A N 1
ATOM 783 C CA . LEU A 1 94 ? -2.637 6.233 -3.335 1.00 95.25 94 LEU A CA 1
ATOM 784 C C . LEU A 1 94 ? -1.791 6.145 -4.615 1.00 95.25 94 LEU A C 1
ATOM 786 O O . LEU A 1 94 ? -0.569 6.266 -4.555 1.00 95.25 94 LEU A O 1
ATOM 790 N N . VAL A 1 95 ? -2.423 5.941 -5.773 1.00 94.94 95 VAL A N 1
ATOM 791 C CA . VAL A 1 95 ? -1.724 5.909 -7.067 1.00 94.94 95 VAL A CA 1
ATOM 792 C C . VAL A 1 95 ? -1.087 7.264 -7.367 1.00 94.94 95 VAL A C 1
ATOM 794 O O . VAL A 1 95 ? 0.077 7.303 -7.755 1.00 94.94 95 VAL A O 1
ATOM 797 N N . GLU A 1 96 ? -1.797 8.365 -7.119 1.00 95.56 96 GLU A N 1
ATOM 798 C CA . GLU A 1 96 ? -1.246 9.719 -7.244 1.00 95.56 96 GLU A CA 1
ATOM 799 C C . GLU A 1 96 ? -0.042 9.922 -6.311 1.00 95.56 96 GLU A C 1
ATOM 801 O O . GLU A 1 96 ? 1.012 10.403 -6.732 1.00 95.56 96 GLU A O 1
ATOM 806 N N . GLN A 1 97 ? -0.145 9.476 -5.054 1.00 93.81 97 GLN A N 1
ATOM 807 C CA . GLN A 1 97 ? 0.973 9.506 -4.113 1.00 93.81 97 GLN A CA 1
ATOM 808 C C . GLN A 1 97 ? 2.192 8.731 -4.645 1.00 93.81 97 GLN A C 1
ATOM 810 O O . GLN A 1 97 ? 3.322 9.202 -4.506 1.00 93.81 97 GLN A O 1
ATOM 815 N N . PHE A 1 98 ? 1.993 7.560 -5.254 1.00 92.75 98 PHE A N 1
ATOM 816 C CA . PHE A 1 98 ? 3.084 6.770 -5.832 1.00 92.75 98 PHE A CA 1
ATOM 817 C C . PHE A 1 98 ? 3.682 7.407 -7.078 1.00 92.75 98 PHE A C 1
ATOM 819 O O . PHE A 1 98 ? 4.903 7.386 -7.224 1.00 92.75 98 PHE A O 1
ATOM 826 N N . GLN A 1 99 ? 2.857 8.008 -7.933 1.00 91.44 99 GLN A N 1
ATOM 827 C CA . GLN A 1 99 ? 3.337 8.759 -9.086 1.00 91.44 99 GLN A CA 1
ATOM 828 C C . GLN A 1 99 ? 4.273 9.884 -8.630 1.00 91.44 99 GLN A C 1
ATOM 830 O O . GLN A 1 99 ? 5.401 9.968 -9.104 1.00 91.44 99 GLN A O 1
ATOM 835 N N . ASN A 1 100 ? 3.879 10.638 -7.600 1.00 90.88 100 ASN A N 1
ATOM 836 C CA . ASN A 1 100 ? 4.718 11.685 -7.016 1.00 90.88 100 ASN A CA 1
ATOM 837 C C . ASN A 1 100 ? 6.047 11.146 -6.451 1.00 90.88 100 ASN A C 1
ATOM 839 O O . ASN A 1 100 ? 7.086 11.789 -6.600 1.00 90.88 100 ASN A O 1
ATOM 843 N N . MET A 1 101 ? 6.049 9.961 -5.823 1.00 89.88 101 MET A N 1
ATOM 844 C CA . MET A 1 101 ? 7.291 9.322 -5.356 1.00 89.88 101 MET A CA 1
ATOM 845 C C . MET A 1 101 ? 8.222 8.955 -6.522 1.00 89.88 101 MET A C 1
ATOM 847 O O . MET A 1 101 ? 9.432 9.153 -6.422 1.00 89.88 101 MET A O 1
ATOM 851 N N . LEU A 1 102 ? 7.669 8.433 -7.621 1.00 86.62 102 LEU A N 1
ATOM 852 C CA . LEU A 1 102 ? 8.425 8.029 -8.810 1.00 86.62 102 LEU A CA 1
ATOM 853 C C . LEU A 1 102 ? 8.943 9.226 -9.613 1.00 86.62 102 LEU A C 1
ATOM 855 O O . LEU A 1 102 ? 10.072 9.192 -10.107 1.00 86.62 102 LEU A O 1
ATOM 859 N N . ASP A 1 103 ? 8.151 10.289 -9.726 1.00 85.94 103 ASP A N 1
ATOM 860 C CA . ASP A 1 103 ? 8.535 11.509 -10.436 1.00 85.94 103 ASP A CA 1
ATOM 861 C C . ASP A 1 103 ? 9.690 12.213 -9.726 1.00 85.94 103 ASP A C 1
ATOM 863 O O . ASP A 1 103 ? 10.650 12.635 -10.372 1.00 85.94 103 ASP A O 1
ATOM 867 N N . PHE A 1 104 ? 9.662 12.247 -8.390 1.00 80.94 104 PHE A N 1
ATOM 868 C CA . PHE A 1 104 ? 10.756 12.802 -7.593 1.00 80.94 104 PHE A CA 1
ATOM 869 C C . PHE A 1 104 ? 12.073 12.035 -7.799 1.00 80.94 104 PHE A C 1
ATOM 871 O O . PHE A 1 104 ? 13.148 12.626 -7.802 1.00 80.94 104 PHE A O 1
ATOM 878 N N . GLU A 1 105 ? 12.014 10.720 -8.021 1.00 74.56 105 GLU A N 1
ATOM 879 C CA . GLU A 1 105 ? 13.198 9.919 -8.362 1.00 74.56 105 GLU A CA 1
ATOM 880 C C . GLU A 1 105 ? 13.649 10.066 -9.805 1.00 74.56 105 GLU A C 1
ATOM 882 O O . GLU A 1 105 ? 14.842 9.968 -10.101 1.00 74.56 105 GLU A O 1
ATOM 887 N N . SER A 1 106 ? 12.690 10.245 -10.705 1.00 68.69 106 SER A N 1
ATOM 888 C CA . SER A 1 106 ? 12.949 10.411 -12.128 1.00 68.69 106 SER A CA 1
ATOM 889 C C . SER A 1 106 ? 13.542 11.780 -12.419 1.00 68.69 106 SER A C 1
ATOM 891 O O . SER A 1 106 ? 14.321 11.881 -13.350 1.00 68.69 106 SER A O 1
ATOM 893 N N . ALA A 1 107 ? 13.265 12.803 -11.606 1.00 67.19 107 ALA A N 1
ATOM 894 C CA . ALA A 1 107 ? 13.926 14.105 -11.697 1.00 67.19 107 ALA A CA 1
ATOM 895 C C . ALA A 1 107 ? 15.452 14.021 -11.479 1.00 67.19 107 ALA A C 1
ATOM 897 O O . ALA A 1 107 ? 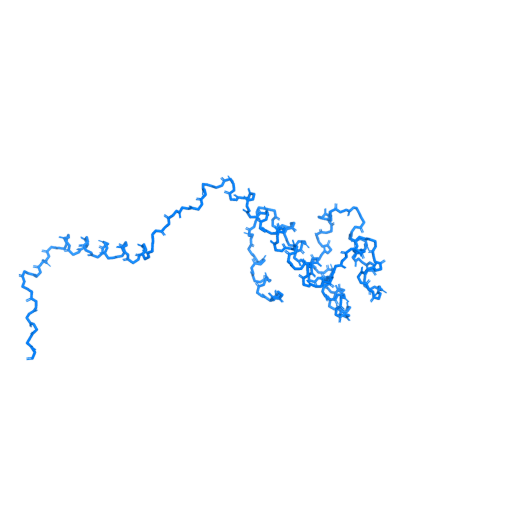16.199 14.792 -12.078 1.00 67.19 107 ALA A O 1
ATOM 898 N N . ASP A 1 108 ? 15.922 13.055 -10.679 1.00 63.53 108 ASP A N 1
ATOM 899 C CA . ASP A 1 108 ? 17.354 12.808 -10.453 1.00 63.53 108 ASP A CA 1
ATOM 900 C C . ASP A 1 108 ? 18.017 12.011 -11.594 1.00 63.53 108 ASP A C 1
ATOM 902 O O . ASP A 1 108 ? 19.245 11.941 -11.681 1.00 63.53 108 ASP A O 1
ATOM 906 N N . LYS A 1 109 ? 17.228 11.364 -12.459 1.00 64.38 109 LYS A N 1
ATOM 907 C CA . LYS A 1 109 ? 17.716 10.586 -13.604 1.00 64.38 109 LYS A CA 1
ATOM 908 C C . LYS A 1 109 ? 17.454 11.388 -14.878 1.00 64.38 109 LYS A C 1
ATOM 910 O O . LYS A 1 109 ? 16.427 12.032 -15.020 1.00 64.38 109 LYS A O 1
ATOM 915 N N . SER A 1 110 ? 18.375 11.368 -15.841 1.00 62.69 110 SER A N 1
ATOM 916 C CA . SER A 1 110 ? 18.102 11.943 -17.165 1.00 62.69 110 SER A CA 1
ATOM 917 C C . SER A 1 110 ? 16.770 11.379 -17.678 1.00 62.69 110 SER A C 1
ATOM 919 O O . SER A 1 110 ? 16.624 10.155 -17.682 1.00 62.69 110 SER A O 1
ATOM 921 N N . GLY A 1 111 ? 15.818 12.257 -18.021 1.00 63.31 111 GLY A N 1
ATOM 922 C CA . GLY A 1 111 ? 14.423 11.918 -18.325 1.00 63.31 111 GLY A CA 1
ATOM 923 C C . GLY A 1 111 ? 14.241 10.839 -19.404 1.00 63.31 111 GLY A C 1
ATOM 924 O O . GLY A 1 111 ? 15.218 10.352 -19.977 1.00 63.31 111 GLY A O 1
ATOM 925 N N . PRO A 1 112 ? 12.992 10.436 -19.700 1.00 67.06 112 PRO A N 1
ATOM 926 C CA . PRO A 1 112 ? 12.718 9.295 -20.567 1.0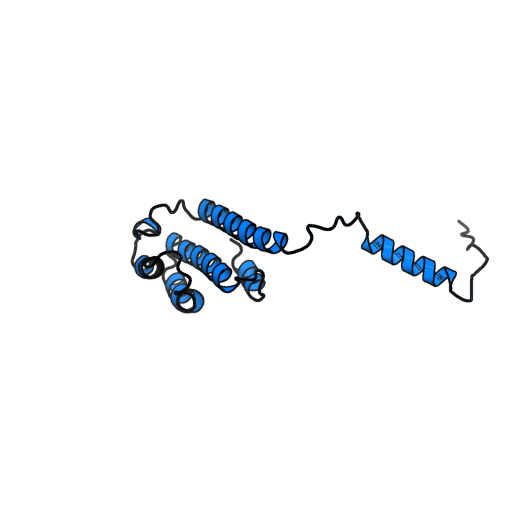0 67.06 112 PRO A CA 1
ATOM 927 C C . PRO A 1 112 ? 13.442 9.434 -21.912 1.00 67.06 112 PRO A C 1
ATOM 929 O O . PRO A 1 112 ? 13.171 10.339 -22.701 1.00 67.06 112 PRO A O 1
ATOM 932 N N . VAL A 1 113 ? 14.391 8.529 -22.163 1.00 79.06 113 VAL A N 1
ATOM 933 C CA . VAL A 1 113 ? 15.134 8.486 -23.422 1.00 79.06 113 VAL A CA 1
ATOM 934 C C . VAL A 1 113 ? 14.173 8.011 -24.501 1.00 79.06 113 VAL A C 1
ATOM 936 O O . VAL A 1 113 ? 13.618 6.916 -24.404 1.00 79.06 113 VAL A O 1
ATOM 939 N N . TYR A 1 114 ? 13.975 8.821 -25.538 1.00 86.94 114 TYR A N 1
ATOM 940 C CA . TYR A 1 114 ? 13.195 8.400 -26.693 1.00 86.94 114 TYR A CA 1
ATOM 941 C C . TYR A 1 114 ? 13.845 7.169 -27.342 1.00 86.94 114 TYR A C 1
ATOM 943 O O . TYR A 1 114 ? 14.971 7.229 -27.840 1.00 86.94 114 TYR A O 1
ATOM 951 N N . VAL A 1 115 ? 13.123 6.047 -27.347 1.00 88.19 115 VAL A N 1
ATOM 952 C CA . VAL A 1 115 ? 13.522 4.811 -28.026 1.00 88.19 115 VAL A CA 1
ATOM 953 C C . VAL A 1 115 ? 12.615 4.628 -29.245 1.00 88.19 115 VAL A C 1
ATOM 955 O O . VAL A 1 115 ? 11.410 4.448 -29.070 1.00 88.19 115 VAL A O 1
ATOM 958 N N . PRO A 1 116 ? 13.153 4.654 -30.481 1.00 92.19 116 PRO A N 1
ATOM 959 C CA . PRO A 1 116 ? 12.351 4.440 -31.680 1.00 92.19 116 PRO A CA 1
ATOM 960 C C . PRO A 1 116 ? 11.612 3.088 -31.663 1.00 92.19 116 PRO A C 1
ATOM 962 O O . PRO A 1 116 ? 12.133 2.110 -31.110 1.00 92.19 116 PRO A O 1
ATOM 965 N N . PRO A 1 117 ? 10.448 2.976 -32.327 1.00 93.44 117 PRO A N 1
ATOM 966 C CA . PRO A 1 117 ? 9.759 1.700 -32.486 1.00 93.44 117 PRO A CA 1
ATOM 967 C C . PRO A 1 117 ? 10.678 0.626 -33.080 1.00 93.44 117 PRO A C 1
ATOM 969 O O . PRO A 1 117 ? 11.504 0.902 -33.951 1.00 93.44 117 PRO A O 1
ATOM 972 N N . HIS A 1 118 ? 10.543 -0.612 -32.601 1.00 94.81 118 HIS A N 1
ATOM 973 C CA . HIS A 1 118 ? 11.331 -1.763 -33.062 1.00 94.81 118 HIS A CA 1
ATOM 974 C C . HIS A 1 118 ? 12.857 -1.594 -32.947 1.00 94.81 118 HIS A C 1
ATOM 976 O O . HIS A 1 118 ? 13.601 -2.297 -33.631 1.00 94.81 118 HIS A O 1
ATOM 982 N N . ARG A 1 119 ? 13.359 -0.710 -32.067 1.00 95.38 119 ARG A N 1
ATOM 983 C CA . ARG A 1 119 ? 14.801 -0.445 -31.943 1.00 95.38 119 ARG A CA 1
ATOM 984 C C . ARG A 1 119 ? 15.632 -1.711 -31.737 1.00 95.38 119 ARG A C 1
ATOM 986 O O . ARG A 1 119 ? 16.650 -1.865 -32.404 1.00 95.38 119 ARG A O 1
ATOM 993 N N . LEU A 1 120 ? 15.180 -2.623 -30.873 1.00 96.38 120 LEU A N 1
ATOM 994 C CA . LEU A 1 120 ? 15.858 -3.900 -30.636 1.00 96.38 120 LEU A CA 1
ATOM 995 C C . LEU A 1 120 ? 15.940 -4.747 -31.914 1.00 96.38 120 LEU A C 1
ATOM 997 O O . LEU A 1 120 ? 17.007 -5.244 -32.253 1.00 96.38 120 LEU A O 1
ATOM 1001 N N . LEU A 1 121 ? 14.835 -4.863 -32.654 1.00 97.38 121 LEU A N 1
ATOM 1002 C CA . LEU A 1 121 ? 14.795 -5.607 -33.914 1.00 97.38 121 LEU A CA 1
ATOM 1003 C C . LEU A 1 121 ? 15.734 -4.991 -34.957 1.00 97.38 121 LEU A C 1
ATOM 1005 O O . LEU A 1 121 ? 16.460 -5.715 -35.633 1.00 97.38 121 LEU A O 1
ATOM 1009 N N . THR A 1 122 ? 15.749 -3.663 -35.074 1.00 97.50 122 THR A N 1
ATOM 1010 C CA . THR A 1 122 ? 16.658 -2.949 -35.979 1.00 97.50 122 THR A CA 1
ATOM 1011 C C . THR A 1 122 ? 18.116 -3.211 -35.617 1.00 97.50 122 THR A C 1
ATOM 1013 O O . THR A 1 122 ? 18.907 -3.515 -36.504 1.00 97.50 122 THR A O 1
ATOM 1016 N N . LEU A 1 123 ? 18.465 -3.165 -34.328 1.00 97.50 123 LEU A N 1
ATOM 1017 C CA . LEU A 1 123 ? 19.819 -3.470 -33.859 1.00 97.50 123 LEU A CA 1
ATOM 1018 C C . LEU A 1 123 ? 20.212 -4.925 -34.147 1.00 97.50 123 LEU A C 1
ATOM 1020 O O . LEU A 1 123 ? 21.331 -5.173 -34.586 1.00 97.50 123 LEU A O 1
ATOM 1024 N N . LEU A 1 124 ? 19.293 -5.881 -33.980 1.00 97.62 124 LEU A N 1
ATOM 1025 C CA . LEU A 1 124 ? 19.541 -7.284 -34.326 1.00 97.62 124 LEU A CA 1
ATOM 1026 C C . LEU A 1 124 ? 19.761 -7.472 -35.833 1.00 97.62 124 LEU A C 1
ATOM 1028 O O . LEU A 1 124 ? 20.695 -8.162 -36.232 1.00 97.62 124 LEU A O 1
ATOM 1032 N N . ARG A 1 125 ? 18.957 -6.818 -36.681 1.00 96.62 125 ARG A N 1
ATOM 1033 C CA . ARG A 1 125 ? 19.150 -6.841 -38.142 1.00 96.62 125 ARG A CA 1
ATOM 1034 C C . ARG A 1 125 ? 20.494 -6.236 -38.545 1.00 96.62 125 ARG A C 1
ATOM 1036 O O . ARG A 1 125 ? 21.178 -6.805 -39.388 1.00 96.62 125 ARG A O 1
ATOM 1043 N N . GLN A 1 126 ? 20.879 -5.120 -37.925 1.00 96.75 126 GLN A N 1
ATOM 1044 C CA . GLN A 1 126 ? 22.180 -4.483 -38.143 1.00 96.75 126 GLN A CA 1
ATOM 1045 C C . GLN A 1 126 ? 23.334 -5.400 -37.723 1.00 96.75 126 GLN A C 1
ATOM 1047 O O . GLN A 1 126 ? 24.298 -5.534 -38.469 1.00 96.75 126 GLN A O 1
ATOM 1052 N N . ALA A 1 127 ? 23.219 -6.080 -36.578 1.00 96.44 127 ALA A N 1
ATOM 1053 C CA . ALA A 1 127 ? 24.225 -7.032 -36.117 1.00 96.44 127 ALA A CA 1
ATOM 1054 C C . ALA A 1 127 ? 24.388 -8.217 -37.085 1.00 96.44 127 ALA A C 1
ATOM 1056 O O . ALA A 1 127 ? 25.515 -8.592 -37.398 1.00 96.44 127 ALA A O 1
ATOM 1057 N N . VAL A 1 128 ? 23.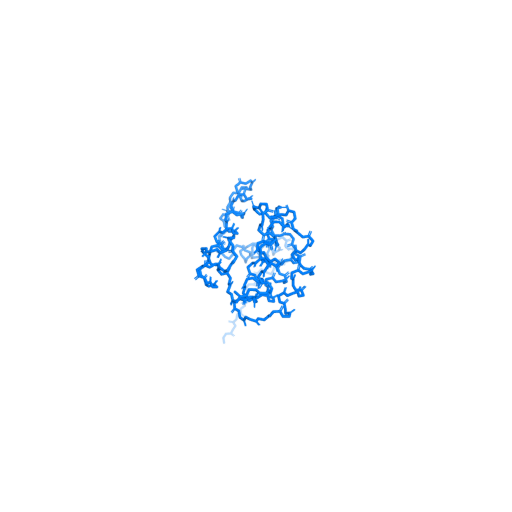285 -8.770 -37.604 1.00 95.25 128 VAL A N 1
ATOM 1058 C CA . VAL A 1 128 ? 23.329 -9.857 -38.599 1.00 95.25 128 VAL A CA 1
ATOM 1059 C C . VAL A 1 128 ? 23.946 -9.383 -39.913 1.00 95.25 128 VAL A C 1
ATOM 1061 O O . VAL A 1 128 ? 24.823 -10.058 -40.444 1.00 95.25 128 VAL A O 1
ATOM 1064 N N . ALA A 1 129 ? 23.537 -8.219 -40.427 1.00 91.81 129 ALA A N 1
ATOM 1065 C CA . ALA A 1 129 ? 24.113 -7.655 -41.648 1.00 91.81 129 ALA A CA 1
ATOM 1066 C C . ALA A 1 129 ? 25.633 -7.470 -41.512 1.00 91.81 129 ALA A C 1
ATOM 1068 O O . ALA A 1 129 ? 26.388 -7.931 -42.362 1.00 91.81 129 ALA A O 1
ATOM 1069 N N . TYR A 1 130 ? 26.077 -6.911 -40.384 1.00 93.44 130 TYR A N 1
ATOM 1070 C CA . TYR A 1 130 ? 27.494 -6.740 -40.070 1.00 93.44 130 TYR A CA 1
ATOM 1071 C C . TYR A 1 130 ? 28.258 -8.075 -40.021 1.00 93.44 130 TYR A C 1
ATOM 1073 O O . TYR A 1 130 ? 29.358 -8.191 -40.559 1.00 93.44 130 TYR A O 1
ATOM 1081 N N . GLN A 1 131 ? 27.667 -9.112 -39.416 1.00 92.12 131 GLN A N 1
ATOM 1082 C CA . GLN A 1 131 ? 28.256 -10.455 -39.375 1.00 92.12 131 GLN A CA 1
ATOM 1083 C C . GLN A 1 131 ? 28.377 -11.083 -40.771 1.00 92.12 131 GLN A C 1
ATOM 1085 O O . GLN A 1 131 ? 29.389 -11.720 -41.062 1.00 92.12 131 GLN A O 1
ATOM 1090 N N . VAL A 1 132 ? 27.374 -10.902 -41.636 1.00 88.00 132 VAL A N 1
ATOM 1091 C CA . VAL A 1 132 ? 27.389 -11.402 -43.021 1.00 88.00 132 VAL A CA 1
ATOM 1092 C C . VAL A 1 132 ? 28.446 -10.673 -43.851 1.00 88.00 132 VAL A C 1
ATOM 1094 O O . VAL A 1 132 ? 29.218 -11.328 -44.551 1.00 88.00 132 VAL A O 1
ATOM 1097 N N . GLU A 1 133 ? 28.537 -9.347 -43.741 1.00 85.62 133 GLU A N 1
ATOM 1098 C CA . GLU A 1 133 ? 29.533 -8.539 -44.459 1.00 85.62 133 GLU A CA 1
ATOM 1099 C C . GLU A 1 133 ? 30.972 -8.945 -44.109 1.00 85.62 133 GLU A C 1
ATOM 1101 O O . GLU A 1 133 ? 31.815 -9.081 -44.998 1.00 85.62 133 GLU A O 1
ATOM 1106 N N . LEU A 1 134 ? 31.242 -9.215 -42.829 1.00 84.06 134 LEU A N 1
ATOM 1107 C CA . LEU A 1 134 ? 32.560 -9.635 -42.341 1.00 84.06 134 LEU A CA 1
ATOM 1108 C C . LEU A 1 134 ? 32.836 -11.138 -42.463 1.00 84.06 134 LEU A C 1
ATOM 1110 O O . LEU A 1 134 ? 33.952 -11.584 -42.175 1.00 84.06 134 LEU A O 1
ATOM 1114 N N . SER A 1 135 ? 31.851 -11.937 -42.874 1.00 77.19 135 SER A N 1
ATOM 1115 C CA . SER A 1 135 ? 32.057 -13.367 -43.084 1.00 77.19 135 SER A CA 1
ATOM 1116 C C . SER A 1 135 ? 33.020 -13.595 -44.257 1.00 77.19 135 SER A C 1
ATOM 1118 O O . SER A 1 135 ? 32.929 -12.958 -45.298 1.00 77.19 135 SER A O 1
ATOM 1120 N N . ARG A 1 136 ? 33.993 -14.504 -44.102 1.00 67.75 136 ARG A N 1
ATOM 1121 C CA . ARG A 1 136 ? 35.022 -14.766 -45.134 1.00 67.75 136 ARG A CA 1
ATOM 1122 C C . ARG A 1 136 ? 34.489 -15.493 -46.378 1.00 67.75 136 ARG A C 1
ATOM 1124 O O . ARG A 1 136 ? 35.212 -15.611 -47.361 1.00 67.75 136 ARG A O 1
ATOM 1131 N N . TYR A 1 137 ? 33.260 -16.001 -46.319 1.00 61.06 137 TYR A N 1
ATOM 1132 C CA . TYR A 1 137 ? 32.610 -16.767 -47.378 1.00 61.06 137 TYR A CA 1
ATOM 1133 C C . TYR A 1 137 ? 31.290 -16.097 -47.755 1.00 61.06 137 TYR A C 1
ATOM 1135 O O . TYR A 1 137 ? 30.241 -16.415 -47.203 1.00 61.06 137 TYR A O 1
ATOM 1143 N N . HIS A 1 138 ? 31.339 -15.178 -48.717 1.00 59.78 138 HIS A N 1
ATOM 1144 C CA . HIS A 1 138 ? 30.144 -14.598 -49.326 1.00 59.78 138 HIS A CA 1
ATOM 1145 C C . HIS A 1 138 ? 29.666 -15.521 -50.459 1.00 59.78 138 HIS A C 1
ATOM 1147 O O . HIS A 1 138 ? 30.391 -15.672 -51.451 1.00 59.78 138 HIS A O 1
ATOM 1153 N N . PRO A 1 139 ? 28.469 -16.133 -50.394 1.00 61.22 139 PRO A N 1
ATOM 1154 C CA . PRO A 1 139 ? 27.894 -16.764 -51.571 1.00 61.22 139 PRO A CA 1
ATOM 1155 C C . PRO A 1 139 ? 27.549 -15.656 -52.576 1.00 61.22 139 PRO A C 1
ATOM 1157 O O . PRO A 1 139 ? 26.635 -14.868 -52.358 1.00 61.22 139 PRO A O 1
ATOM 1160 N N . ARG A 1 140 ? 28.296 -15.569 -53.683 1.00 59.84 140 ARG A N 1
ATOM 1161 C CA . ARG A 1 140 ? 28.083 -14.566 -54.749 1.00 59.84 140 ARG A CA 1
ATOM 1162 C C . ARG A 1 140 ? 26.887 -14.867 -55.659 1.00 59.84 140 ARG A C 1
ATOM 1164 O O . ARG A 1 140 ? 26.662 -14.147 -56.626 1.00 59.84 140 ARG A O 1
ATOM 1171 N N . VAL A 1 141 ? 26.154 -15.941 -55.391 1.00 63.09 141 VAL A N 1
ATOM 1172 C CA . VAL A 1 141 ? 25.054 -16.406 -56.234 1.00 63.09 141 VAL A CA 1
ATOM 1173 C C . VAL A 1 141 ? 23.764 -16.253 -55.447 1.00 63.09 141 VAL A C 1
ATOM 1175 O O . VAL A 1 141 ? 23.581 -16.900 -54.416 1.00 63.09 141 VAL A O 1
ATOM 1178 N N . ALA A 1 142 ? 22.882 -15.377 -55.927 1.00 61.84 142 ALA A N 1
ATOM 1179 C CA . ALA A 1 142 ? 21.528 -15.287 -55.404 1.00 61.84 142 ALA A CA 1
ATOM 1180 C C . ALA A 1 142 ? 20.811 -16.629 -55.653 1.00 61.84 142 ALA A C 1
ATOM 1182 O O . ALA A 1 142 ? 20.891 -17.149 -56.770 1.00 61.84 142 ALA A O 1
ATOM 1183 N N . PRO A 1 143 ? 20.137 -17.215 -54.649 1.00 63.84 143 PRO A N 1
ATOM 1184 C CA . PRO A 1 143 ? 19.427 -18.471 -54.838 1.00 63.84 143 PRO A CA 1
ATOM 1185 C C . PRO A 1 143 ? 18.282 -18.261 -55.831 1.00 63.84 143 PRO A C 1
ATOM 1187 O O . PRO A 1 143 ? 17.385 -17.448 -55.610 1.00 63.84 143 PRO A O 1
ATOM 1190 N N . VAL A 1 144 ? 18.335 -18.990 -56.944 1.00 61.28 144 VAL A N 1
ATOM 1191 C CA . VAL A 1 144 ? 17.268 -19.012 -57.945 1.00 61.28 144 VAL A CA 1
ATOM 1192 C C . VAL A 1 144 ? 16.127 -19.848 -57.378 1.00 61.28 144 VAL A C 1
ATOM 1194 O O . VAL A 1 144 ? 16.278 -21.051 -57.177 1.00 61.28 144 VAL A O 1
ATOM 1197 N N . VAL A 1 145 ? 14.994 -19.208 -57.100 1.00 62.03 145 VAL A N 1
ATOM 1198 C CA . VAL A 1 145 ? 13.754 -19.907 -56.753 1.00 62.03 145 VAL A CA 1
ATOM 1199 C C . VAL A 1 145 ? 13.015 -20.190 -58.054 1.00 62.03 145 VAL A C 1
ATOM 1201 O O . VAL A 1 145 ? 12.448 -19.284 -58.660 1.00 62.03 145 VAL A O 1
ATOM 1204 N N . SER A 1 146 ? 13.055 -21.439 -58.507 1.00 55.34 146 SER A N 1
ATOM 1205 C CA . SER A 1 146 ? 12.152 -21.934 -59.542 1.00 55.34 146 SER A CA 1
ATOM 1206 C C . SER A 1 146 ? 10.765 -22.136 -58.932 1.00 55.34 146 SER A C 1
ATOM 1208 O O . SER A 1 146 ? 10.610 -22.980 -58.047 1.00 55.34 146 SER A O 1
ATOM 1210 N N . THR A 1 147 ? 9.804 -21.322 -59.373 1.00 55.78 147 THR A N 1
ATOM 1211 C CA . THR A 1 147 ? 8.359 -21.522 -59.167 1.00 55.78 147 THR A CA 1
ATOM 1212 C C . THR A 1 147 ? 7.872 -22.797 -59.826 1.00 55.78 147 THR A C 1
ATOM 1214 O O . THR A 1 147 ? 8.307 -23.030 -60.979 1.00 55.78 147 THR A O 1
#

InterPro domains:
  IPR006595 CTLH, C-terminal LisH motif [PS50897] (10-41)
  IPR045184 WD40 repeat-containing protein SMU1 [PTHR22848] (1-139)
  IPR054080 TPR1-like, CTLH-containing domain [PF21889] (19-102)

Foldseek 3Di:
DPVVVVVVVLVDQPFPPSLLLQLLSLVLVLLVCLVVVVLVVSVVSCVPRNVVSVVSDPDPCVNVLSVVSSVDNHLCVRPVCVVPPDNPVSVVVSVVVVVVRVVVVCVVPDHDDDDDPCNVVVVVVVVVVVCQVPDPDNPPDDDDDDD